Protein AF-A0A6A5A9D5-F1 (afdb_monomer)

Organism: Aphanomyces astaci (NCBI:txid112090)

Secondary structure (DSSP, 8-state):
-------PPP------TTSGGGG------TTHIIIIIS-GGGS---HHHHHHHHH--BTTB--HHHHHHHHHHHHHH-S-HHHHHHHHHHHHHHHHHHHHHHHHHHHTTT-S-HHHHHHHHHHHHHHHHH-HHHHHHHHSGGGTHHHHHHHHHHHHHHHH-

Mean predicted aligned error: 8.92 Å

pLDDT: mean 85.94, std 20.9, range [32.56, 98.62]

Sequence (161 aa):
MAAGRSRRHWLGSPCGTAVLWRLGIQYYSFDDGANFVENPMIQALTLPNIVAMATTVKINVYEPLSWLLKAFVHGLVGMQSKYVRMVSVLVHWTACGILGCATHRLLAPSFPDRASVAIAASLSAILFAIHPVHIEVLMWPSAQPYPLAMLFTSIMFLAHL

Solvent-accessible surface area (backbone atoms only — not comparable to full-atom values): 9354 Å² total; per-residue (Å²): 139,88,82,85,81,81,77,80,80,87,74,92,78,86,89,75,86,84,75,56,83,82,69,80,73,82,76,77,54,94,60,31,44,61,65,57,79,72,22,72,48,37,72,46,95,42,72,71,25,54,51,45,35,70,74,48,69,57,96,92,40,78,51,35,69,37,44,50,49,52,13,50,51,29,71,76,72,43,98,45,67,70,58,53,25,51,50,32,45,54,41,34,52,51,20,25,52,40,37,18,53,29,45,31,64,65,42,51,85,79,43,89,57,61,66,61,39,51,50,52,14,49,48,53,20,51,55,57,61,68,31,64,79,51,48,56,42,39,71,38,62,69,46,44,49,56,32,52,53,46,28,54,50,23,50,52,52,42,72,71,107

Structure (mmCIF, N/CA/C/O backbone):
data_AF-A0A6A5A9D5-F1
#
_entry.id   AF-A0A6A5A9D5-F1
#
loop_
_atom_site.group_PDB
_atom_site.id
_atom_site.type_symbol
_atom_site.label_atom_id
_atom_site.label_alt_id
_atom_site.label_comp_id
_atom_site.label_asym_id
_atom_site.label_entity_id
_atom_site.label_seq_id
_atom_site.pdbx_PDB_ins_code
_atom_site.Cartn_x
_atom_site.Cartn_y
_atom_site.Cartn_z
_atom_site.occupancy
_atom_site.B_iso_or_equiv
_atom_site.auth_seq_id
_atom_site.auth_comp_id
_atom_site.auth_asym_id
_atom_site.auth_atom_id
_atom_site.pdbx_PDB_model_num
ATOM 1 N N . MET A 1 1 ? -22.635 24.447 42.948 1.00 36.19 1 MET A N 1
ATOM 2 C CA . MET A 1 1 ? -21.178 24.192 42.942 1.00 36.19 1 MET A CA 1
ATOM 3 C C . MET A 1 1 ? -20.823 23.490 41.648 1.00 36.19 1 MET A C 1
ATOM 5 O O . MET A 1 1 ? -21.469 22.515 41.291 1.00 36.19 1 MET A O 1
ATOM 9 N N . ALA A 1 2 ? -19.910 24.097 40.899 1.00 36.91 2 ALA A N 1
ATOM 10 C CA . ALA A 1 2 ? -19.611 23.799 39.508 1.00 36.91 2 ALA A CA 1
ATOM 11 C C . ALA A 1 2 ? -18.573 22.677 39.353 1.00 36.91 2 ALA A C 1
ATOM 13 O O . ALA A 1 2 ? -17.638 22.597 40.142 1.00 36.91 2 ALA A O 1
ATOM 14 N N . ALA A 1 3 ? -18.677 21.907 38.271 1.00 36.44 3 ALA A N 1
ATOM 15 C CA . ALA A 1 3 ? -17.522 21.305 37.607 1.00 36.44 3 ALA A CA 1
ATOM 16 C C . ALA A 1 3 ? -17.847 21.175 36.112 1.00 36.44 3 ALA A C 1
ATOM 18 O O . ALA A 1 3 ? -18.594 20.298 35.680 1.00 36.44 3 ALA A O 1
ATOM 19 N N . GLY A 1 4 ? -17.349 22.139 35.336 1.00 33.28 4 GLY A N 1
ATOM 20 C CA . GLY A 1 4 ? -17.573 22.264 33.902 1.00 33.28 4 GLY A CA 1
ATOM 21 C C . GLY A 1 4 ? -16.927 21.128 33.113 1.00 33.28 4 GLY A C 1
ATOM 22 O O . GLY A 1 4 ? -15.712 20.941 33.136 1.00 33.28 4 GLY A O 1
ATOM 23 N N . ARG A 1 5 ? -17.746 20.402 32.350 1.00 41.69 5 ARG A N 1
ATOM 24 C CA . ARG A 1 5 ? -17.280 19.512 31.285 1.00 41.69 5 ARG A CA 1
ATOM 25 C C . ARG A 1 5 ? -16.912 20.385 30.088 1.00 41.69 5 ARG A C 1
ATOM 27 O O . ARG A 1 5 ? -17.784 20.876 29.376 1.00 41.69 5 ARG A O 1
ATOM 34 N N . SER A 1 6 ? -15.615 20.626 29.924 1.00 35.47 6 SER A N 1
ATOM 35 C CA . SER A 1 6 ? -15.033 21.347 28.791 1.00 35.47 6 SER A CA 1
ATOM 36 C C . SER A 1 6 ? -15.499 20.712 27.472 1.00 35.47 6 SER A C 1
ATOM 38 O O . SER A 1 6 ? -15.102 19.603 27.109 1.00 35.47 6 SER A O 1
ATOM 40 N N . ARG A 1 7 ? -16.403 21.412 26.775 1.00 41.94 7 ARG A N 1
ATOM 41 C CA . ARG A 1 7 ? -16.733 21.168 25.371 1.00 41.94 7 ARG A CA 1
ATOM 42 C C . ARG A 1 7 ? -15.554 21.694 24.561 1.00 41.94 7 ARG A C 1
ATOM 44 O O . ARG A 1 7 ? -15.427 22.901 24.374 1.00 41.94 7 ARG A O 1
ATOM 51 N N . ARG A 1 8 ? -14.654 20.809 24.129 1.00 40.12 8 ARG A N 1
ATOM 52 C CA . ARG A 1 8 ? -13.601 21.195 23.182 1.00 40.12 8 ARG A CA 1
ATOM 53 C C . ARG A 1 8 ? -14.274 21.522 21.853 1.00 40.12 8 ARG A C 1
ATOM 55 O O . ARG A 1 8 ? -14.982 20.693 21.289 1.00 40.12 8 ARG A O 1
ATOM 62 N N . HIS A 1 9 ? -14.121 22.774 21.449 1.00 32.56 9 HIS A N 1
ATOM 63 C CA . HIS A 1 9 ? -14.725 23.356 20.265 1.00 32.56 9 HIS A CA 1
ATOM 64 C C . HIS A 1 9 ? -14.255 22.655 18.988 1.00 32.56 9 HIS A C 1
ATOM 66 O O . HIS A 1 9 ? -13.066 22.420 18.785 1.00 32.56 9 HIS A O 1
ATOM 72 N N . TRP A 1 10 ? -15.235 22.361 18.140 1.00 39.50 10 TRP A N 1
ATOM 73 C CA . TRP A 1 10 ? -15.101 21.908 16.767 1.00 39.50 10 TRP A CA 1
ATOM 74 C C . TRP A 1 10 ? -14.713 23.080 15.872 1.00 39.50 10 TRP A C 1
ATOM 76 O O . TRP A 1 10 ? -15.497 24.016 15.739 1.00 39.50 10 TRP A O 1
ATOM 86 N N . LEU A 1 11 ? -13.552 23.008 15.230 1.00 33.19 11 LEU A N 1
ATOM 87 C CA . LEU A 1 11 ? -13.239 23.800 14.044 1.00 33.19 11 LEU A CA 1
ATOM 88 C C . LEU A 1 11 ? -12.481 22.892 13.077 1.00 33.19 11 LEU A C 1
ATOM 90 O O . LEU A 1 11 ? -11.307 22.587 13.277 1.00 33.19 11 LEU A O 1
ATOM 94 N N . GLY A 1 12 ? -13.194 22.413 12.058 1.00 44.25 12 GLY A N 1
ATOM 95 C CA . GLY A 1 12 ? -12.558 21.886 10.862 1.00 44.25 12 GLY A CA 1
ATOM 96 C C . GLY A 1 12 ? -11.908 23.045 10.115 1.00 44.25 12 GLY A C 1
ATOM 97 O O . GLY A 1 12 ? -12.571 24.044 9.846 1.00 44.25 12 GLY A O 1
ATOM 98 N N . SER A 1 13 ? -10.631 22.900 9.779 1.00 36.44 13 SER A N 1
ATOM 99 C CA . SER A 1 13 ? -9.958 23.771 8.818 1.00 36.44 13 SER A CA 1
ATOM 100 C C . SER A 1 13 ? -9.276 22.902 7.763 1.00 36.44 13 SER A C 1
ATOM 102 O O . SER A 1 13 ? -8.439 22.070 8.124 1.00 36.44 13 SER A O 1
ATOM 104 N N . PRO A 1 14 ? -9.623 23.064 6.475 1.00 55.31 14 PRO A N 1
ATOM 105 C CA . PRO A 1 14 ? -8.889 22.474 5.371 1.00 55.31 14 PRO A CA 1
ATOM 106 C C . PRO A 1 14 ? -7.659 23.341 5.052 1.00 55.31 14 PRO A C 1
ATOM 108 O O . PRO A 1 14 ? -7.661 24.544 5.304 1.00 55.31 14 PRO A O 1
ATOM 111 N N . CYS A 1 15 ? -6.646 22.724 4.441 1.00 49.25 15 CYS A N 1
ATOM 112 C CA . CYS A 1 15 ? -5.441 23.341 3.863 1.00 49.25 15 CYS A CA 1
ATOM 113 C C . CYS A 1 15 ? -4.266 23.593 4.831 1.00 49.25 15 CYS A C 1
ATOM 115 O O . CYS A 1 15 ? -4.238 24.560 5.585 1.00 49.25 15 CYS A O 1
ATOM 117 N N . GLY A 1 16 ? -3.230 2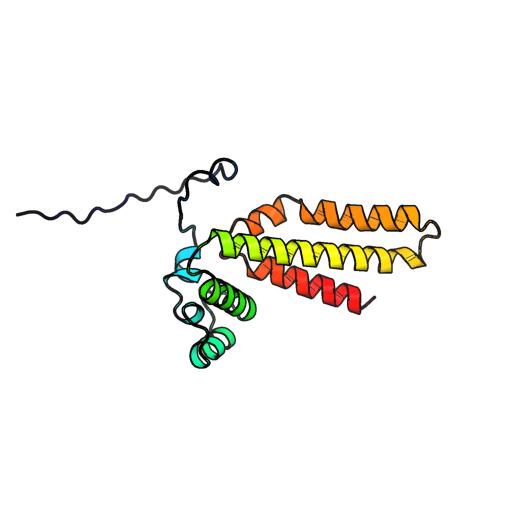2.745 4.722 1.00 39.47 16 GLY A N 1
ATOM 118 C CA . GLY A 1 16 ? -1.895 23.019 5.272 1.00 39.47 16 GLY A CA 1
ATOM 119 C C . GLY A 1 16 ? -1.138 21.802 5.816 1.00 39.47 16 GLY A C 1
ATOM 120 O O . GLY A 1 16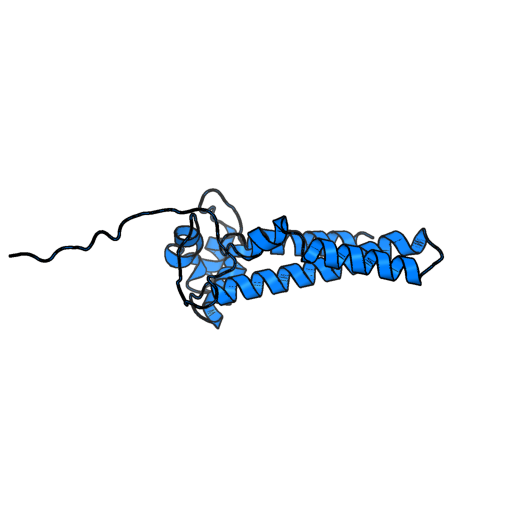 ? -0.607 21.859 6.920 1.00 39.47 16 GLY A O 1
ATOM 121 N N . THR A 1 17 ? -1.077 20.680 5.095 1.00 49.00 17 THR A N 1
ATOM 122 C CA . THR A 1 17 ? -0.537 19.407 5.621 1.00 49.00 17 THR A CA 1
ATOM 123 C C . THR A 1 17 ? 0.996 19.300 5.687 1.00 49.00 17 THR A C 1
ATOM 125 O O . THR A 1 17 ? 1.504 18.315 6.215 1.00 49.00 17 THR A O 1
ATOM 128 N N . ALA A 1 18 ? 1.768 20.300 5.245 1.00 40.22 18 ALA A N 1
ATOM 129 C CA . ALA A 1 18 ? 3.234 20.180 5.177 1.00 40.22 18 ALA A CA 1
ATOM 130 C C . ALA A 1 18 ? 4.002 20.586 6.460 1.00 40.22 18 ALA A C 1
ATOM 132 O O . ALA A 1 18 ? 5.134 20.151 6.654 1.00 40.22 18 ALA A O 1
ATOM 133 N N . VAL A 1 19 ? 3.421 21.381 7.369 1.00 39.91 19 VAL A N 1
ATOM 134 C CA . VAL A 1 19 ? 4.156 21.959 8.528 1.00 39.91 19 VAL A CA 1
ATOM 135 C C . VAL A 1 19 ? 4.018 21.123 9.819 1.00 39.91 19 VAL A C 1
ATOM 137 O O . VAL A 1 19 ? 4.715 21.343 10.809 1.00 39.91 19 VAL A O 1
ATOM 140 N N . LEU A 1 20 ? 3.151 20.109 9.832 1.00 43.38 20 LEU A N 1
ATOM 141 C CA . LEU A 1 20 ? 2.595 19.558 11.076 1.00 43.38 20 LEU A CA 1
ATOM 142 C C . LEU A 1 20 ? 3.301 18.315 11.648 1.00 43.38 20 LEU A C 1
ATOM 144 O O . LEU A 1 20 ? 2.963 17.887 12.752 1.00 43.38 20 LEU A O 1
ATOM 148 N N . TRP A 1 21 ? 4.323 17.763 10.982 1.00 40.62 21 TRP A N 1
ATOM 149 C CA . TRP A 1 21 ? 5.076 16.607 11.509 1.00 40.62 21 TRP A CA 1
ATOM 150 C C . TRP A 1 21 ? 5.772 16.902 12.854 1.00 40.62 21 TRP A C 1
ATOM 152 O O . TRP A 1 21 ? 5.992 16.000 13.661 1.00 40.62 21 TRP A O 1
ATOM 162 N N . ARG A 1 22 ? 6.084 18.174 13.136 1.00 36.44 22 ARG A N 1
ATOM 163 C CA . ARG A 1 22 ? 6.947 18.573 14.258 1.00 36.44 22 ARG A CA 1
ATOM 164 C C . ARG A 1 22 ? 6.249 18.682 15.622 1.00 36.44 22 ARG A C 1
ATOM 166 O O . ARG A 1 22 ? 6.942 18.894 16.610 1.00 36.44 22 ARG A O 1
ATOM 173 N N . LEU A 1 23 ? 4.918 18.552 15.703 1.00 42.06 23 LEU A N 1
ATOM 174 C CA . LEU A 1 23 ? 4.161 18.898 16.923 1.00 42.06 23 LEU A CA 1
ATOM 175 C C . LEU A 1 23 ? 3.471 17.729 17.643 1.00 42.06 23 LEU A C 1
ATOM 177 O O . LEU A 1 23 ? 2.822 17.957 18.659 1.00 42.06 23 LEU A O 1
ATOM 181 N N . GLY A 1 24 ? 3.589 16.485 17.167 1.00 41.22 24 GLY A N 1
ATOM 182 C CA . GLY A 1 24 ? 3.022 15.325 17.878 1.00 41.22 24 GLY A CA 1
ATOM 183 C C . GLY A 1 24 ? 1.496 15.367 18.065 1.00 41.22 24 GLY A C 1
ATOM 184 O O . GLY A 1 24 ? 0.963 14.644 18.905 1.00 41.22 24 GLY A O 1
ATOM 185 N N . ILE A 1 25 ? 0.784 16.201 17.300 1.00 45.09 25 ILE A N 1
ATOM 186 C CA . ILE A 1 25 ? -0.658 16.374 17.455 1.00 45.09 25 ILE A CA 1
ATOM 187 C C . ILE A 1 25 ? -1.377 15.243 16.717 1.00 45.09 25 ILE A C 1
ATOM 189 O O . ILE A 1 25 ? -1.355 15.172 15.488 1.00 45.09 25 ILE A O 1
ATOM 193 N N . GLN A 1 26 ? -2.009 14.341 17.469 1.00 47.28 26 GLN A N 1
ATOM 194 C CA . GLN A 1 26 ? -2.928 13.350 16.918 1.00 47.28 26 GLN A CA 1
ATOM 195 C C . GLN A 1 26 ? -4.304 13.994 16.714 1.00 47.28 26 GLN A C 1
ATOM 197 O O . GLN A 1 26 ? -5.143 13.976 17.612 1.00 47.28 26 GLN A O 1
ATOM 202 N N . TYR A 1 27 ? -4.536 14.587 15.544 1.00 47.09 27 TYR A N 1
ATOM 203 C CA . TYR A 1 27 ? -5.896 14.911 15.125 1.00 47.09 27 TYR A CA 1
ATOM 204 C C . TYR A 1 27 ? -6.542 13.656 14.541 1.00 47.09 27 TYR A C 1
ATOM 206 O O . TYR A 1 27 ? -6.043 13.090 13.572 1.00 47.09 27 TYR A O 1
ATOM 214 N N . TYR A 1 28 ? -7.645 13.232 15.154 1.00 54.88 28 TYR A N 1
ATOM 215 C CA . TYR A 1 28 ? -8.606 12.332 14.533 1.00 54.88 28 TYR A CA 1
ATOM 216 C C . TYR A 1 28 ? -9.311 13.110 13.418 1.00 54.88 28 TYR A C 1
ATOM 218 O O . TYR A 1 28 ? -10.017 14.075 13.712 1.00 54.88 28 TYR A O 1
ATOM 226 N N . SER A 1 29 ? -9.076 12.752 12.156 1.00 66.44 29 SER A N 1
ATOM 227 C CA . SER A 1 29 ? -9.773 13.359 11.019 1.00 66.44 29 SER A CA 1
ATOM 228 C C . SER A 1 29 ? -10.918 12.455 10.570 1.00 66.44 29 SER A C 1
ATOM 230 O O . SER A 1 29 ? -10.777 11.238 10.616 1.00 66.44 29 SER A O 1
ATOM 232 N N . PHE A 1 30 ? -12.050 13.043 10.170 1.00 75.69 30 PHE A N 1
ATOM 233 C CA . PHE A 1 30 ? -13.167 12.347 9.517 1.00 75.69 30 PHE A CA 1
ATOM 234 C C . PHE A 1 30 ? -13.522 10.975 10.124 1.00 75.69 30 PHE A C 1
ATOM 236 O O . PHE A 1 30 ? -14.148 10.900 11.179 1.00 75.69 30 PHE A O 1
ATOM 243 N N . ASP A 1 31 ? -13.137 9.900 9.444 1.00 86.69 31 ASP A N 1
ATOM 244 C CA . ASP A 1 31 ? -13.472 8.510 9.730 1.00 86.69 31 ASP A CA 1
ATOM 245 C C . ASP A 1 31 ? -12.410 7.781 10.567 1.00 86.69 31 ASP A C 1
ATOM 247 O O . ASP A 1 31 ? -12.621 6.625 10.942 1.00 86.69 31 ASP A O 1
ATOM 251 N N . ASP A 1 32 ? -11.299 8.438 10.915 1.00 89.56 32 ASP A N 1
ATOM 252 C CA . ASP A 1 32 ? -10.222 7.842 11.704 1.00 89.56 32 ASP A CA 1
ATOM 253 C C . ASP A 1 32 ? -10.763 7.304 13.037 1.00 89.56 32 ASP A C 1
ATOM 255 O O . ASP A 1 32 ? -10.402 6.199 13.443 1.00 89.56 32 ASP A O 1
ATOM 259 N N . GLY A 1 33 ? -11.671 8.036 13.699 1.00 90.06 33 GLY A N 1
ATOM 260 C CA . GLY A 1 33 ? -12.194 7.690 15.032 1.00 90.06 33 GLY A CA 1
ATOM 261 C C . GLY A 1 33 ? -12.879 6.338 15.012 1.00 90.06 33 GLY A C 1
ATOM 262 O O . GLY A 1 33 ? -12.514 5.419 15.752 1.00 90.06 33 GLY A O 1
ATOM 263 N N . ALA A 1 34 ? -13.794 6.215 14.057 1.00 91.50 34 ALA A N 1
ATOM 264 C CA . ALA A 1 34 ? -14.535 5.006 13.784 1.00 91.50 34 ALA A CA 1
ATOM 265 C C . ALA A 1 34 ? -13.634 3.873 13.266 1.00 91.50 34 ALA A C 1
ATOM 267 O O . ALA A 1 34 ? -13.891 2.719 13.595 1.00 91.50 34 ALA A O 1
ATOM 268 N N . ASN A 1 35 ? -12.573 4.160 12.504 1.00 92.44 35 ASN A N 1
ATOM 269 C CA . ASN A 1 35 ? -11.649 3.147 11.981 1.00 92.44 35 ASN A CA 1
ATOM 270 C C . ASN A 1 35 ? -10.682 2.586 13.028 1.00 92.44 35 ASN A C 1
ATOM 272 O O . ASN A 1 35 ? -10.354 1.397 12.959 1.00 92.44 35 ASN A O 1
ATOM 276 N N . PHE A 1 36 ? -10.232 3.417 13.974 1.00 92.25 36 PHE A N 1
ATOM 277 C CA . PHE A 1 36 ? -9.133 3.085 14.878 1.00 92.25 36 PHE A CA 1
ATOM 278 C C . PHE A 1 36 ? -9.531 2.989 16.351 1.00 92.25 36 PHE A C 1
ATOM 280 O O . PHE A 1 36 ? -9.374 1.926 16.945 1.00 92.25 36 PHE A O 1
ATOM 287 N N . VAL A 1 37 ? -10.041 4.061 16.965 1.00 91.25 37 VAL A N 1
ATOM 288 C CA . VAL A 1 37 ? -10.326 4.082 18.417 1.00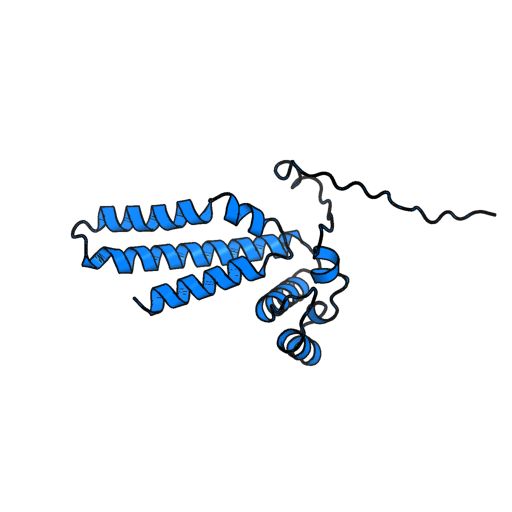 91.25 37 VAL A CA 1
ATOM 289 C C . VAL A 1 37 ? -11.627 3.371 18.766 1.00 91.25 37 VAL A C 1
ATOM 291 O O . VAL A 1 37 ? -11.664 2.579 19.701 1.00 91.25 37 VAL A O 1
ATOM 294 N N . GLU A 1 38 ? -12.687 3.597 17.999 1.00 92.44 38 GLU A N 1
ATOM 295 C CA . GLU A 1 38 ? -14.015 3.019 18.251 1.00 92.44 38 GLU A CA 1
ATOM 296 C C . GLU A 1 38 ? -14.170 1.632 17.614 1.00 92.44 38 GLU A C 1
ATOM 298 O O . GLU A 1 38 ? -15.265 1.065 17.541 1.00 92.44 38 GLU A O 1
ATOM 303 N N . ASN A 1 39 ? -13.081 1.090 17.073 1.00 94.69 39 ASN A N 1
ATOM 304 C CA . ASN A 1 39 ? -13.099 -0.152 16.336 1.00 94.69 39 ASN A CA 1
ATOM 305 C C . ASN A 1 39 ? -12.592 -1.314 17.197 1.00 94.69 39 ASN A C 1
ATOM 307 O O . ASN A 1 39 ? -11.377 -1.505 17.288 1.00 94.69 39 ASN A O 1
ATOM 311 N N . PRO A 1 40 ? -13.484 -2.112 17.817 1.00 95.75 40 PRO A N 1
ATOM 312 C CA . PRO A 1 40 ? -13.067 -3.171 18.731 1.00 95.75 40 PRO A CA 1
ATOM 313 C C . PRO A 1 40 ? -12.279 -4.277 18.021 1.00 95.75 40 PRO A C 1
ATOM 315 O O . PRO A 1 40 ? -11.388 -4.869 18.627 1.00 95.75 40 PRO A O 1
ATOM 318 N N . MET A 1 41 ? -12.546 -4.526 16.731 1.00 96.25 41 MET A N 1
ATOM 319 C CA . MET A 1 41 ? -11.912 -5.638 16.021 1.00 96.25 41 MET A CA 1
ATOM 320 C C . MET A 1 41 ? -10.409 -5.432 15.830 1.00 96.25 41 MET A C 1
ATOM 322 O O . MET A 1 41 ? -9.669 -6.404 15.836 1.00 96.25 41 MET A O 1
ATOM 326 N N . ILE A 1 42 ? -9.919 -4.192 15.743 1.00 96.06 42 ILE A N 1
ATOM 327 C CA . ILE A 1 42 ? -8.480 -3.949 15.561 1.00 96.06 42 ILE A CA 1
ATOM 328 C C . ILE A 1 42 ? -7.701 -3.833 16.880 1.00 96.06 42 ILE A C 1
ATOM 330 O O . ILE A 1 42 ? -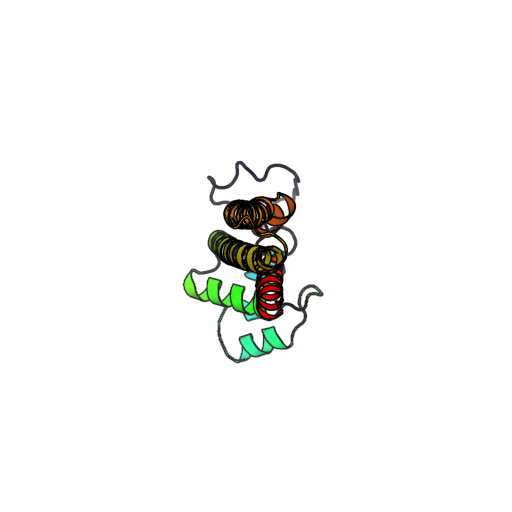6.481 -3.670 16.862 1.00 96.06 42 ILE A O 1
ATOM 334 N N . GLN A 1 43 ? -8.379 -3.893 18.033 1.00 95.44 43 GLN A N 1
ATOM 335 C CA . GLN A 1 43 ? -7.723 -3.683 19.329 1.00 95.44 43 GLN A CA 1
ATOM 336 C C . GLN A 1 43 ? -6.832 -4.860 19.744 1.00 95.44 43 GLN A C 1
ATOM 338 O O . GLN A 1 43 ? -5.913 -4.673 20.534 1.00 95.44 43 GLN A O 1
ATOM 343 N N . ALA A 1 44 ? -7.081 -6.059 19.211 1.00 95.44 44 ALA A N 1
ATOM 344 C CA . ALA A 1 44 ? -6.283 -7.249 19.486 1.00 95.44 44 ALA A CA 1
ATOM 345 C C . ALA A 1 44 ? -6.354 -8.255 18.328 1.00 95.44 44 ALA A C 1
ATOM 347 O O . ALA A 1 44 ? -7.392 -8.391 17.681 1.00 95.44 44 ALA A O 1
ATOM 348 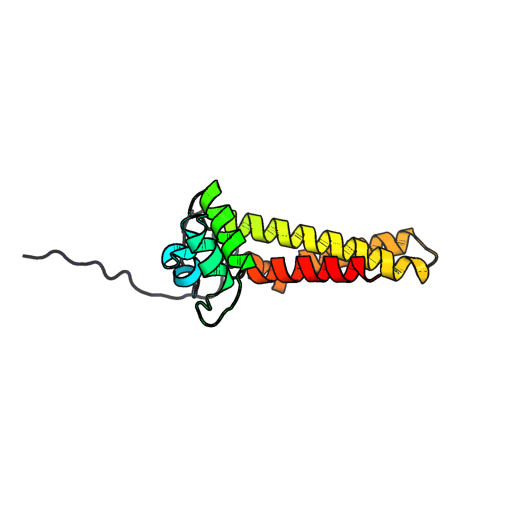N N . LEU A 1 45 ? -5.281 -9.018 18.116 1.00 96.06 45 LEU A N 1
ATOM 349 C CA . LEU A 1 45 ? -5.239 -10.123 17.152 1.00 96.06 45 LEU A CA 1
ATOM 350 C C . LEU A 1 45 ? -5.736 -11.428 17.792 1.00 96.06 45 LEU A C 1
ATOM 352 O O . LEU A 1 45 ? -4.968 -12.350 18.052 1.00 96.06 45 LEU A O 1
ATOM 356 N N . THR A 1 46 ? -7.035 -11.494 18.078 1.00 97.38 46 THR A N 1
ATOM 357 C CA . THR A 1 46 ? -7.705 -12.717 18.544 1.00 97.38 46 THR A CA 1
ATOM 358 C C . THR A 1 46 ? -8.503 -13.349 17.404 1.00 97.38 46 THR A C 1
ATOM 360 O O . THR A 1 46 ? -8.930 -12.653 16.482 1.00 97.38 46 THR A O 1
ATOM 363 N N . LEU A 1 47 ? -8.751 -14.661 17.460 1.00 97.75 47 LEU A N 1
ATOM 364 C CA . LEU A 1 47 ? -9.568 -15.340 16.447 1.00 97.75 47 LEU A CA 1
ATOM 365 C C . LEU A 1 47 ? -10.965 -14.698 16.272 1.00 97.75 47 LEU A C 1
ATOM 367 O O . LEU A 1 47 ? -11.334 -14.446 15.125 1.00 97.75 47 LEU A O 1
ATOM 371 N N . PRO A 1 48 ? -11.718 -14.347 17.341 1.00 98.06 48 PRO A N 1
ATOM 372 C CA . PRO A 1 48 ? -12.992 -13.637 17.195 1.00 98.06 48 PRO A CA 1
ATOM 373 C C . PRO A 1 48 ? -12.865 -12.304 16.450 1.00 98.06 48 PRO A C 1
ATOM 375 O O . PRO A 1 48 ? -13.707 -11.987 15.614 1.00 98.06 48 PRO A O 1
ATOM 378 N N . ASN A 1 49 ? -11.796 -11.547 16.706 1.00 97.75 49 ASN A N 1
ATOM 379 C CA . ASN A 1 49 ? -11.549 -10.279 16.026 1.00 97.75 49 ASN A CA 1
ATOM 380 C C . ASN A 1 49 ? -11.213 -10.479 14.545 1.00 97.75 49 ASN A C 1
ATOM 382 O O . ASN A 1 49 ? -11.718 -9.737 13.709 1.00 97.75 49 ASN A O 1
ATOM 386 N N . ILE A 1 50 ? -10.415 -11.493 14.204 1.00 97.94 50 ILE A N 1
ATOM 387 C CA . ILE A 1 50 ? -10.085 -11.823 12.809 1.00 97.94 50 ILE A CA 1
ATOM 388 C C . ILE A 1 50 ? -11.342 -12.249 12.043 1.00 97.94 50 ILE A C 1
ATOM 390 O O . ILE A 1 50 ? -11.565 -11.787 10.925 1.00 97.94 50 ILE A O 1
ATOM 394 N N . VAL A 1 51 ? -12.196 -13.079 12.651 1.00 98.00 51 VAL A N 1
ATOM 395 C CA . VAL A 1 51 ? -13.496 -13.441 12.064 1.00 98.00 51 VAL A CA 1
ATOM 396 C C . VAL A 1 51 ? -14.352 -12.190 11.871 1.00 98.00 51 VAL A C 1
ATOM 398 O O . VAL A 1 51 ? -14.875 -11.986 10.781 1.00 98.00 51 VAL A O 1
ATOM 401 N N . ALA A 1 52 ? -14.422 -11.306 12.872 1.00 97.69 52 ALA A N 1
ATOM 402 C CA . ALA A 1 52 ? -15.164 -10.054 12.759 1.00 97.69 52 ALA A CA 1
ATOM 403 C C . ALA A 1 52 ? -14.650 -9.174 11.609 1.00 97.69 52 ALA A C 1
ATOM 405 O O . ALA A 1 52 ? -15.466 -8.635 10.863 1.00 97.69 52 ALA A O 1
ATOM 406 N N . MET A 1 53 ? -13.330 -9.072 11.406 1.00 97.69 53 MET A N 1
ATOM 407 C CA . MET A 1 53 ? -12.761 -8.356 10.258 1.00 97.69 53 MET A CA 1
ATOM 408 C C . MET A 1 53 ? -13.207 -8.970 8.927 1.00 97.69 53 MET A C 1
ATOM 410 O O . MET A 1 53 ? -13.495 -8.234 7.992 1.00 97.69 53 MET A O 1
ATOM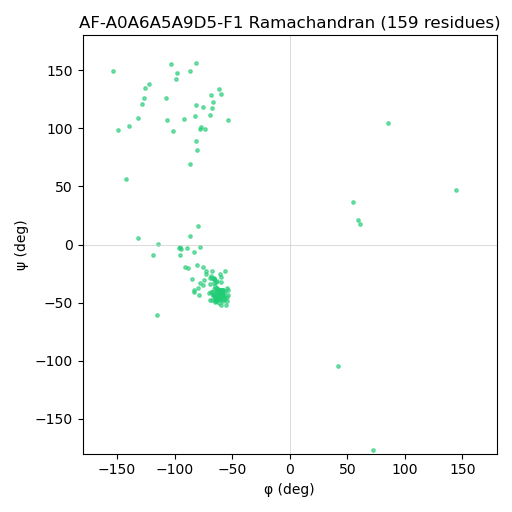 414 N N . ALA A 1 54 ? -13.279 -10.300 8.834 1.00 97.56 54 ALA A N 1
ATOM 415 C CA . ALA A 1 54 ? -13.647 -11.011 7.610 1.00 97.56 54 ALA A CA 1
ATOM 416 C C . ALA A 1 54 ? -15.150 -10.971 7.285 1.00 97.56 54 ALA A C 1
ATOM 418 O O . ALA A 1 54 ? -15.527 -11.225 6.145 1.00 97.56 54 ALA A O 1
ATOM 419 N N . THR A 1 55 ? -16.018 -10.677 8.257 1.00 97.38 55 THR A N 1
ATOM 420 C CA . THR A 1 55 ? -17.480 -10.767 8.072 1.00 97.38 55 THR A CA 1
ATOM 421 C C . THR A 1 55 ? -18.226 -9.450 8.257 1.00 97.38 55 THR A C 1
ATOM 423 O O . THR A 1 55 ? -19.425 -9.394 7.993 1.00 97.38 55 THR A O 1
ATOM 426 N N . THR A 1 56 ? -17.568 -8.398 8.743 1.00 95.69 56 THR A N 1
ATOM 427 C CA . THR A 1 56 ? -18.231 -7.130 9.082 1.00 95.69 56 THR A CA 1
ATOM 428 C C . THR A 1 56 ? -18.080 -6.107 7.964 1.00 95.69 56 THR A C 1
ATOM 430 O O . THR A 1 56 ? -17.057 -6.044 7.297 1.00 95.69 56 THR A O 1
ATOM 433 N N . VAL A 1 57 ? -19.083 -5.248 7.804 1.00 95.44 57 VAL A N 1
ATOM 434 C CA . VAL A 1 57 ? -18.970 -3.984 7.068 1.00 95.44 57 VAL A CA 1
ATOM 435 C C . VAL A 1 57 ? -18.982 -2.862 8.098 1.00 95.44 57 VAL A C 1
ATOM 437 O O . VAL A 1 57 ? -19.889 -2.801 8.930 1.00 95.44 57 VAL A O 1
ATOM 440 N N . LYS A 1 58 ? -17.983 -1.976 8.074 1.00 92.06 58 LYS A N 1
ATOM 441 C CA . LYS A 1 58 ? -17.877 -0.856 9.021 1.00 92.06 58 LYS A CA 1
ATOM 442 C C . LYS A 1 58 ? -17.742 0.447 8.244 1.00 92.06 58 LYS A C 1
ATOM 444 O O . LYS A 1 58 ? -16.998 0.511 7.277 1.00 92.06 58 LYS A O 1
ATOM 449 N N . ILE A 1 59 ? -18.492 1.476 8.648 1.00 91.31 59 ILE A N 1
ATOM 450 C CA . ILE A 1 59 ? -18.556 2.775 7.944 1.00 91.31 59 ILE A CA 1
ATOM 451 C C . ILE A 1 59 ? -18.933 2.603 6.456 1.00 91.31 59 ILE A C 1
ATOM 453 O O . ILE A 1 59 ? -18.428 3.298 5.587 1.00 91.31 59 ILE A O 1
ATOM 457 N N . ASN A 1 60 ? -19.818 1.649 6.142 1.00 92.69 60 ASN A N 1
ATOM 458 C CA . ASN A 1 60 ? -20.194 1.293 4.765 1.00 92.69 60 ASN A CA 1
ATOM 459 C C . ASN A 1 60 ? -19.020 0.827 3.876 1.00 92.69 60 ASN A C 1
ATOM 461 O O . ASN A 1 60 ? -19.135 0.851 2.652 1.00 92.69 60 ASN A O 1
ATOM 465 N N . VAL A 1 61 ? -17.915 0.370 4.475 1.00 92.88 61 VAL A N 1
ATOM 466 C CA . VAL A 1 61 ? -16.751 -0.175 3.767 1.00 92.88 61 VAL A CA 1
ATOM 467 C C . VAL A 1 61 ? -16.476 -1.605 4.235 1.00 92.88 61 VAL A C 1
ATOM 469 O O . VAL A 1 61 ? -16.557 -1.924 5.425 1.00 92.88 61 VAL A O 1
ATOM 472 N N . TYR A 1 62 ? -16.163 -2.477 3.277 1.00 95.44 62 TYR A N 1
ATOM 473 C CA . TYR A 1 62 ? -15.655 -3.825 3.518 1.00 95.44 62 TYR A CA 1
ATOM 474 C C . TYR A 1 62 ? -14.163 -3.866 3.175 1.00 95.44 62 TYR A C 1
ATOM 476 O O . TYR A 1 62 ? -13.790 -3.814 2.005 1.00 95.44 62 TYR A O 1
ATOM 484 N N . GLU A 1 63 ? -13.303 -3.928 4.192 1.00 95.94 63 GLU A N 1
ATOM 485 C CA . GLU A 1 63 ? -11.845 -3.852 4.021 1.00 95.94 63 GLU A CA 1
ATOM 486 C C . GLU A 1 63 ? -11.086 -4.801 4.982 1.00 95.94 63 GLU A C 1
ATOM 488 O O . GLU A 1 63 ? -10.195 -4.373 5.723 1.00 95.94 63 GLU A O 1
ATOM 493 N N . PRO A 1 64 ? -11.387 -6.115 4.963 1.00 96.81 64 PRO A N 1
ATOM 494 C CA . PRO A 1 64 ? -10.875 -7.092 5.933 1.00 96.81 64 PRO A CA 1
ATOM 495 C C . PRO A 1 64 ? -9.347 -7.096 6.051 1.00 96.81 64 PRO A C 1
ATOM 497 O O . PRO A 1 64 ? -8.799 -7.112 7.153 1.00 96.81 64 PRO A O 1
ATOM 500 N N . LEU A 1 65 ? -8.643 -7.030 4.915 1.00 97.06 65 LEU A N 1
ATOM 501 C CA . LEU A 1 65 ? -7.179 -7.012 4.886 1.00 97.06 65 LEU A CA 1
ATOM 502 C C . LEU A 1 65 ? -6.602 -5.711 5.442 1.00 97.06 65 LEU A C 1
ATOM 504 O O . LEU A 1 65 ? -5.553 -5.738 6.085 1.00 97.06 65 LEU A O 1
ATOM 508 N N . SER A 1 66 ? -7.286 -4.579 5.241 1.00 96.31 66 SER A N 1
ATOM 509 C CA . SER A 1 66 ? -6.844 -3.332 5.854 1.00 96.31 66 SER A CA 1
ATOM 510 C C . SER A 1 66 ? -7.052 -3.371 7.360 1.00 96.31 66 SER A C 1
ATOM 512 O O . S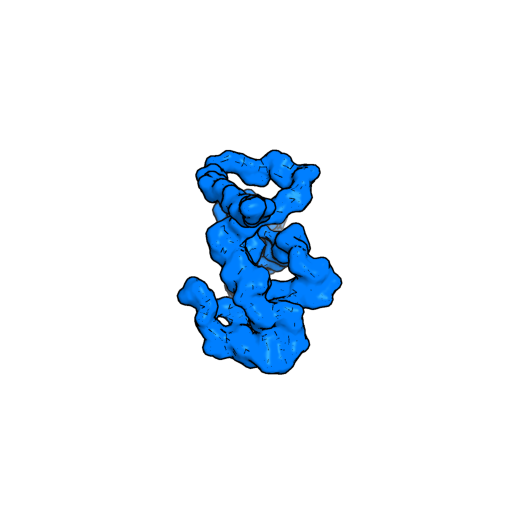ER A 1 66 ? -6.145 -2.966 8.076 1.00 96.31 66 SER A O 1
ATOM 514 N N . TRP A 1 67 ? -8.176 -3.884 7.867 1.00 97.44 67 TRP A N 1
ATOM 515 C CA . TRP A 1 67 ? -8.370 -4.022 9.314 1.00 97.44 67 TRP A CA 1
ATOM 516 C C . TRP A 1 67 ? -7.360 -4.970 9.950 1.00 97.44 67 TRP A C 1
ATOM 518 O O . TRP A 1 67 ? -6.841 -4.660 11.021 1.00 97.44 67 TRP A O 1
ATOM 528 N N . LEU A 1 68 ? -7.019 -6.065 9.269 1.00 97.75 68 LEU A N 1
ATOM 529 C CA . LEU A 1 68 ? -5.975 -6.977 9.723 1.00 97.75 68 LEU A CA 1
ATOM 530 C C . LEU A 1 68 ? -4.613 -6.276 9.796 1.00 97.75 68 LEU A C 1
ATOM 532 O O . LEU A 1 68 ? -3.915 -6.399 10.803 1.00 97.75 68 LEU A O 1
ATOM 536 N N . LEU A 1 69 ? -4.255 -5.491 8.775 1.00 97.38 69 LEU A N 1
ATOM 537 C CA . LEU A 1 69 ? -3.021 -4.704 8.773 1.00 97.38 69 LEU A CA 1
ATOM 538 C C . LEU A 1 69 ? -3.021 -3.642 9.885 1.00 97.38 69 LEU A C 1
ATOM 540 O O . LEU A 1 69 ? -2.045 -3.541 10.627 1.00 97.38 69 LEU A O 1
ATOM 544 N N . LYS A 1 70 ? -4.128 -2.907 10.059 1.00 96.25 70 LYS A N 1
ATOM 545 C CA . LYS A 1 70 ? -4.323 -1.928 11.144 1.00 96.25 70 LYS A CA 1
ATOM 546 C C . LYS A 1 70 ? -4.124 -2.598 12.514 1.00 96.25 70 LYS A C 1
ATOM 548 O O . LYS A 1 70 ? -3.377 -2.078 13.339 1.00 96.25 70 LYS A O 1
ATOM 553 N N . ALA A 1 71 ? -4.726 -3.770 12.733 1.00 97.19 71 ALA A N 1
ATOM 554 C CA . ALA A 1 71 ? -4.616 -4.542 13.973 1.00 97.19 71 ALA A CA 1
ATOM 555 C C . ALA A 1 71 ? -3.198 -5.075 14.225 1.00 97.19 71 ALA A C 1
ATOM 557 O O . ALA A 1 71 ? -2.723 -5.058 15.359 1.00 97.19 71 ALA A O 1
ATOM 558 N N . PHE A 1 72 ? -2.503 -5.510 13.172 1.00 97.56 72 PHE A N 1
ATOM 559 C CA . PHE A 1 72 ? -1.112 -5.948 13.258 1.00 97.56 72 PHE A CA 1
ATOM 560 C C . PHE A 1 72 ? -0.181 -4.809 13.672 1.00 97.56 72 PHE A C 1
ATOM 562 O O . PHE A 1 72 ? 0.584 -4.949 14.624 1.00 97.56 72 PHE A O 1
ATOM 569 N N . VAL A 1 73 ? -0.292 -3.650 13.017 1.00 96.50 73 VAL A N 1
ATOM 570 C CA . VAL A 1 73 ? 0.475 -2.455 13.395 1.00 96.50 73 VAL A CA 1
ATOM 571 C C . VAL A 1 73 ? 0.139 -2.046 14.827 1.00 96.50 73 VAL A C 1
ATOM 573 O O . VAL A 1 73 ? 1.042 -1.825 15.631 1.00 96.50 73 VAL A O 1
ATOM 576 N N . HIS A 1 74 ? -1.146 -2.017 15.174 1.00 95.12 74 HIS A N 1
ATOM 577 C CA . HIS A 1 74 ? -1.592 -1.694 16.523 1.00 95.12 74 HIS A CA 1
ATOM 578 C C . HIS A 1 74 ? -0.994 -2.638 17.581 1.00 95.12 74 HIS A C 1
ATOM 580 O O . HIS A 1 74 ? -0.488 -2.166 18.597 1.00 95.12 74 HIS A O 1
ATOM 586 N N . GLY A 1 75 ? -0.975 -3.948 17.328 1.00 95.62 75 GLY A N 1
ATOM 587 C CA . GLY A 1 75 ? -0.407 -4.937 18.245 1.00 95.62 75 GLY A CA 1
ATOM 588 C C . GLY A 1 75 ? 1.107 -4.812 18.445 1.00 95.62 75 GLY A C 1
ATOM 589 O O . GLY A 1 75 ? 1.599 -5.125 19.525 1.00 95.62 75 GLY A O 1
ATOM 590 N N . LEU A 1 76 ? 1.849 -4.333 17.439 1.00 96.06 76 LEU A N 1
ATOM 591 C CA . LEU A 1 76 ? 3.307 -4.182 17.524 1.00 96.06 76 LEU A CA 1
ATOM 592 C C . LEU A 1 76 ? 3.757 -2.889 18.210 1.00 96.06 76 LEU A C 1
ATOM 594 O O . LEU A 1 76 ? 4.760 -2.890 18.922 1.00 96.06 76 LEU A O 1
ATOM 598 N N . VAL A 1 77 ? 3.071 -1.773 17.955 1.00 94.50 77 VAL A N 1
ATOM 599 C CA . VAL A 1 77 ? 3.556 -0.432 18.342 1.00 94.50 77 VAL A CA 1
ATOM 600 C C . VAL A 1 77 ? 2.513 0.431 19.058 1.00 94.50 77 VAL A C 1
ATOM 602 O O . VAL A 1 77 ? 2.771 1.603 19.351 1.00 94.50 77 VAL A O 1
ATOM 605 N N . GLY A 1 78 ? 1.342 -0.128 19.363 1.00 91.50 78 GLY A N 1
ATOM 606 C CA . GLY A 1 78 ? 0.227 0.587 19.977 1.00 91.50 78 GLY A CA 1
ATOM 607 C C . GLY A 1 78 ? -0.477 1.555 19.021 1.00 91.50 78 GLY A C 1
ATOM 608 O O . GLY A 1 78 ? -0.182 1.629 17.824 1.00 91.50 78 GLY A O 1
ATOM 609 N N . MET A 1 79 ? -1.471 2.289 19.539 1.00 89.69 79 MET A N 1
ATOM 610 C CA . MET A 1 79 ? -2.367 3.115 18.716 1.00 89.69 79 MET A CA 1
ATOM 611 C C . MET A 1 79 ? -1.715 4.453 18.354 1.00 89.69 79 MET A C 1
ATOM 613 O O . MET A 1 79 ? -1.912 5.482 18.999 1.00 89.69 79 MET A O 1
ATOM 617 N N . GLN A 1 80 ? -0.863 4.419 17.333 1.00 89.81 80 GLN A N 1
ATOM 618 C CA . GLN A 1 80 ? -0.015 5.538 16.936 1.00 89.81 80 GLN A CA 1
ATOM 619 C C . GLN A 1 80 ? -0.105 5.765 15.423 1.00 89.81 80 GLN A C 1
ATOM 621 O O . GLN A 1 80 ? 0.458 5.010 14.626 1.00 89.81 80 GLN A O 1
ATOM 626 N N . SER A 1 81 ? -0.758 6.860 15.016 1.00 89.12 81 SER A N 1
ATOM 627 C CA . SER A 1 81 ? -1.044 7.150 13.598 1.00 89.12 81 SER A CA 1
ATOM 628 C C . SER A 1 81 ? 0.210 7.256 12.721 1.00 89.12 81 SER A C 1
ATOM 630 O O . SER A 1 81 ? 0.167 6.945 11.532 1.00 89.12 81 SER A O 1
ATOM 632 N N . LYS A 1 82 ? 1.352 7.645 13.306 1.00 91.69 82 LYS A N 1
ATOM 633 C CA . LYS A 1 82 ? 2.639 7.727 12.601 1.00 91.69 82 LYS A CA 1
ATOM 634 C C . LYS A 1 82 ? 3.060 6.383 11.997 1.00 91.69 82 LYS A C 1
ATOM 636 O O . LYS A 1 82 ? 3.503 6.357 10.855 1.00 91.69 82 LYS A O 1
ATOM 641 N N . TYR A 1 83 ? 2.885 5.280 12.726 1.00 94.38 83 TYR A N 1
ATOM 642 C CA . TYR A 1 83 ? 3.327 3.965 12.263 1.00 94.38 83 TYR A CA 1
ATOM 643 C C . TYR A 1 83 ? 2.365 3.374 11.237 1.00 94.38 83 TYR A C 1
ATOM 645 O O . TYR A 1 83 ? 2.814 2.741 10.288 1.00 94.38 83 TYR A O 1
ATOM 653 N N . VAL A 1 84 ? 1.066 3.661 11.363 1.00 93.75 84 VAL A N 1
ATOM 654 C CA . VAL A 1 84 ? 0.074 3.313 10.336 1.00 93.75 84 VAL A CA 1
ATOM 655 C C . VAL A 1 84 ? 0.452 3.956 8.999 1.00 93.75 84 VAL A C 1
ATOM 657 O O . VAL A 1 84 ? 0.555 3.253 7.996 1.00 93.75 84 VAL A O 1
ATOM 660 N N . ARG A 1 85 ? 0.763 5.262 8.990 1.00 93.75 85 ARG A N 1
ATOM 661 C CA . ARG A 1 85 ? 1.222 5.962 7.776 1.00 93.75 85 ARG A CA 1
ATOM 662 C C . ARG A 1 85 ? 2.538 5.406 7.239 1.00 93.75 85 ARG A C 1
ATOM 664 O O . ARG A 1 85 ? 2.649 5.188 6.039 1.00 93.75 85 ARG A O 1
ATOM 671 N N . MET A 1 86 ? 3.521 5.143 8.105 1.00 95.94 86 MET A N 1
ATOM 672 C CA . MET A 1 86 ? 4.796 4.545 7.681 1.00 95.94 86 MET A CA 1
ATOM 673 C C . MET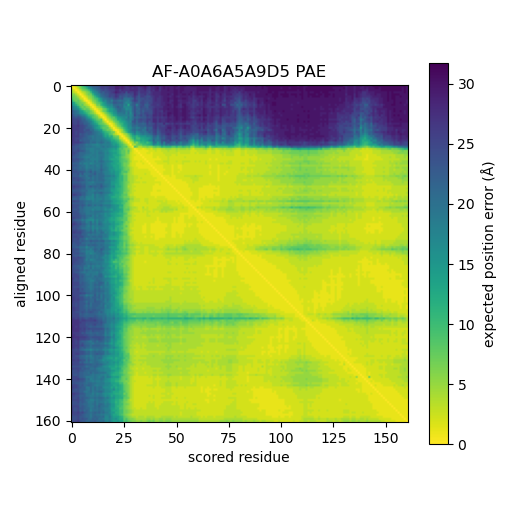 A 1 86 ? 4.583 3.205 6.974 1.00 95.94 86 MET A C 1
ATOM 675 O O . MET A 1 86 ? 5.168 2.969 5.923 1.00 95.94 86 MET A O 1
ATOM 679 N N . VAL A 1 87 ? 3.714 2.351 7.513 1.00 96.94 87 VAL A N 1
ATOM 680 C CA . VAL A 1 87 ? 3.382 1.058 6.904 1.00 96.94 87 VAL A CA 1
ATOM 681 C C . VAL A 1 87 ? 2.665 1.251 5.569 1.00 96.94 87 VAL A C 1
ATOM 683 O O . VAL A 1 87 ? 3.043 0.608 4.595 1.00 96.94 87 VAL A O 1
ATOM 686 N N . SER A 1 88 ? 1.711 2.182 5.474 1.00 96.19 88 SER A N 1
ATOM 687 C CA . SER A 1 88 ? 1.062 2.527 4.199 1.00 96.19 88 SER A CA 1
ATOM 688 C C . SER A 1 88 ? 2.072 2.986 3.140 1.00 96.19 88 SER A C 1
ATOM 690 O O . SER A 1 88 ? 1.994 2.551 1.992 1.00 96.19 88 SER A O 1
ATOM 692 N N . VAL A 1 89 ? 3.058 3.807 3.523 1.00 97.12 89 VAL A N 1
ATOM 693 C CA . VAL A 1 89 ? 4.150 4.240 2.636 1.00 97.12 89 VAL A CA 1
ATOM 694 C C . VAL A 1 89 ? 4.995 3.048 2.185 1.00 97.12 89 VAL A C 1
ATOM 696 O O . VAL A 1 89 ? 5.257 2.918 0.994 1.00 97.12 89 VAL A O 1
ATOM 699 N N . LEU A 1 90 ? 5.385 2.148 3.092 1.00 97.69 90 LEU A N 1
ATOM 700 C CA . LEU A 1 90 ? 6.168 0.958 2.735 1.00 97.69 90 LEU A CA 1
ATOM 701 C C . LEU A 1 90 ? 5.421 0.053 1.745 1.00 97.69 90 LEU A C 1
ATOM 703 O O . LEU A 1 90 ? 6.005 -0.400 0.757 1.00 97.69 90 LEU A O 1
ATOM 707 N N . VAL A 1 91 ? 4.125 -0.175 1.975 1.00 98.19 91 VAL A N 1
ATOM 708 C CA . VAL A 1 91 ? 3.267 -0.956 1.070 1.00 98.19 91 VAL A CA 1
ATOM 709 C C . VAL A 1 91 ? 3.184 -0.287 -0.306 1.00 98.19 91 VAL A C 1
ATOM 711 O O . VAL A 1 91 ? 3.390 -0.955 -1.317 1.00 98.19 91 VAL A O 1
ATOM 714 N N . HIS A 1 92 ? 2.968 1.032 -0.358 1.00 97.94 92 HIS A N 1
ATOM 715 C CA . HIS A 1 92 ? 2.915 1.804 -1.608 1.00 97.94 92 HIS A CA 1
ATOM 716 C C . HIS A 1 92 ? 4.220 1.752 -2.400 1.00 97.94 92 HIS A C 1
ATOM 718 O O . HIS A 1 92 ? 4.215 1.488 -3.600 1.00 97.94 92 HIS A O 1
ATOM 724 N N . TRP A 1 93 ? 5.358 1.953 -1.738 1.00 97.56 93 TRP A N 1
ATOM 725 C CA . TRP A 1 93 ? 6.666 1.895 -2.392 1.00 97.56 93 TRP A CA 1
ATOM 726 C C . TRP A 1 93 ? 6.968 0.497 -2.931 1.00 97.56 93 TRP A C 1
ATOM 728 O O . TRP A 1 93 ? 7.486 0.363 -4.039 1.00 97.56 93 TRP A O 1
ATOM 738 N N . THR A 1 94 ? 6.569 -0.544 -2.196 1.00 98.44 94 THR A N 1
ATOM 739 C CA . THR A 1 94 ? 6.654 -1.931 -2.674 1.00 98.44 94 THR A CA 1
ATOM 740 C C . THR A 1 94 ? 5.792 -2.125 -3.925 1.00 98.44 94 THR A C 1
ATOM 742 O O . THR A 1 94 ? 6.270 -2.656 -4.927 1.00 98.44 94 THR A O 1
ATOM 745 N N . ALA A 1 95 ? 4.552 -1.628 -3.913 1.00 98.25 95 ALA A N 1
ATOM 746 C CA . ALA A 1 95 ? 3.653 -1.681 -5.064 1.00 98.25 95 ALA A CA 1
ATOM 747 C C . ALA A 1 95 ? 4.219 -0.948 -6.295 1.00 98.25 95 ALA A C 1
ATOM 749 O O . ALA A 1 95 ? 4.091 -1.449 -7.414 1.00 98.25 95 ALA A O 1
ATOM 750 N N . CYS A 1 96 ? 4.875 0.201 -6.096 1.00 98.19 96 CYS A N 1
ATOM 751 C CA . CYS A 1 96 ? 5.537 0.968 -7.157 1.00 98.19 96 CYS A CA 1
ATOM 752 C C . CYS A 1 96 ? 6.748 0.227 -7.738 1.00 98.19 96 CYS A C 1
ATOM 754 O O . CYS A 1 96 ? 6.930 0.211 -8.953 1.00 98.19 96 CYS A O 1
ATOM 756 N N . GLY A 1 97 ? 7.562 -0.421 -6.898 1.00 98.25 97 GLY A N 1
ATOM 757 C CA . GLY A 1 97 ? 8.687 -1.238 -7.362 1.00 98.25 97 GLY A CA 1
ATOM 758 C C . GLY A 1 97 ? 8.226 -2.405 -8.238 1.00 98.25 97 GLY A C 1
ATOM 759 O O . GLY A 1 97 ? 8.761 -2.620 -9.324 1.00 98.25 97 GLY A O 1
ATOM 760 N N . ILE A 1 98 ? 7.170 -3.105 -7.812 1.00 98.62 98 ILE A N 1
ATOM 761 C CA . ILE A 1 98 ? 6.557 -4.195 -8.587 1.00 98.62 98 ILE A CA 1
ATOM 762 C C . ILE A 1 98 ? 5.967 -3.670 -9.900 1.00 98.62 98 ILE A C 1
ATOM 764 O O . ILE A 1 98 ? 6.146 -4.305 -10.938 1.00 98.62 98 ILE A O 1
ATOM 768 N N . LEU A 1 99 ? 5.328 -2.495 -9.883 1.00 97.94 99 LEU A N 1
ATOM 769 C CA . LEU A 1 99 ? 4.855 -1.832 -11.099 1.00 97.94 99 LEU A CA 1
ATOM 770 C C . LEU A 1 99 ? 6.014 -1.535 -12.061 1.00 97.94 99 LEU A C 1
ATOM 772 O O . LEU A 1 99 ? 5.894 -1.821 -13.245 1.00 97.94 99 LEU A O 1
ATOM 776 N N . GLY A 1 100 ? 7.154 -1.041 -11.569 1.00 98.19 100 GLY A N 1
ATOM 777 C CA . GLY A 1 100 ? 8.355 -0.838 -12.385 1.00 98.19 100 GLY A CA 1
ATOM 778 C C . GLY A 1 100 ? 8.854 -2.133 -13.033 1.00 98.19 100 GLY A C 1
ATOM 779 O O . GLY A 1 100 ? 9.125 -2.160 -14.235 1.00 98.19 100 GLY A O 1
ATOM 780 N N . CYS A 1 101 ? 8.895 -3.234 -12.276 1.00 98.44 101 CYS A N 1
ATOM 781 C CA . CYS A 1 101 ? 9.211 -4.559 -12.818 1.00 98.44 101 CYS A CA 1
ATOM 782 C C . CYS A 1 101 ? 8.211 -4.989 -13.903 1.00 98.44 101 CYS A C 1
ATOM 784 O O . CYS A 1 101 ? 8.620 -5.507 -14.945 1.00 98.44 101 CYS A O 1
ATOM 786 N N . ALA A 1 102 ? 6.914 -4.750 -13.688 1.00 98.25 102 ALA A N 1
ATOM 787 C CA . ALA A 1 102 ? 5.870 -5.067 -14.657 1.00 98.25 102 ALA A CA 1
ATOM 788 C C . ALA A 1 102 ? 6.022 -4.235 -15.938 1.00 98.25 102 ALA A C 1
ATOM 790 O O . ALA A 1 102 ? 6.018 -4.793 -17.032 1.00 98.25 102 ALA A O 1
ATOM 791 N N . THR A 1 103 ? 6.259 -2.926 -15.816 1.00 97.94 103 THR A N 1
ATOM 792 C CA . THR A 1 103 ? 6.522 -2.032 -16.951 1.00 97.94 103 THR A CA 1
ATOM 793 C C . THR A 1 103 ? 7.744 -2.487 -17.744 1.00 97.94 103 THR A C 1
ATOM 795 O O . THR A 1 103 ? 7.689 -2.558 -18.971 1.00 97.94 103 THR A O 1
ATOM 798 N N . HIS A 1 104 ? 8.839 -2.857 -17.072 1.00 98.12 104 HIS A N 1
ATOM 799 C CA . HIS A 1 104 ? 10.017 -3.395 -17.752 1.00 98.12 104 HIS A CA 1
ATOM 800 C C . HIS A 1 104 ? 9.677 -4.673 -18.530 1.00 98.12 104 HIS A C 1
ATOM 802 O O . HIS A 1 104 ? 10.032 -4.795 -19.703 1.00 98.12 104 HIS A O 1
ATOM 808 N N . ARG A 1 105 ? 8.967 -5.619 -17.900 1.00 97.69 105 ARG A N 1
ATOM 809 C CA . ARG A 1 105 ? 8.573 -6.891 -18.523 1.00 97.69 105 ARG A CA 1
ATOM 810 C C . ARG A 1 105 ? 7.641 -6.692 -19.720 1.00 97.69 105 ARG A C 1
ATOM 812 O O . ARG A 1 105 ? 7.796 -7.390 -20.716 1.00 97.69 105 ARG A O 1
ATOM 819 N N . LEU A 1 106 ? 6.738 -5.716 -19.643 1.00 97.62 106 LEU A N 1
ATOM 820 C CA . LEU A 1 106 ? 5.830 -5.345 -20.727 1.00 97.62 106 LEU A CA 1
ATOM 821 C C . LEU A 1 106 ? 6.572 -4.739 -21.927 1.00 97.62 106 LEU A C 1
ATOM 823 O O . LEU A 1 106 ? 6.258 -5.057 -23.070 1.00 97.62 106 LEU A O 1
ATOM 827 N N . LEU A 1 107 ? 7.532 -3.844 -21.680 1.00 97.50 107 LEU A N 1
ATOM 828 C CA . LEU A 1 107 ? 8.207 -3.088 -22.740 1.00 97.50 107 LEU A CA 1
ATOM 829 C C . LEU A 1 107 ? 9.383 -3.848 -23.364 1.00 97.50 107 LEU A C 1
ATOM 831 O O . LEU A 1 107 ? 9.678 -3.656 -24.543 1.00 97.50 107 LEU A O 1
ATOM 835 N N . ALA A 1 108 ? 10.054 -4.720 -22.608 1.00 97.25 108 ALA A N 1
ATOM 836 C CA . ALA A 1 108 ? 11.244 -5.427 -23.072 1.00 97.25 108 ALA A CA 1
ATOM 837 C C . ALA A 1 108 ? 11.058 -6.189 -24.409 1.00 97.25 108 ALA A C 1
ATOM 839 O O . ALA A 1 108 ? 11.982 -6.161 -25.221 1.00 97.25 108 ALA A O 1
ATOM 840 N N . PRO A 1 109 ? 9.929 -6.852 -24.709 1.00 96.94 109 PRO A N 1
ATOM 841 C CA . PRO A 1 109 ? 9.754 -7.527 -25.998 1.00 96.94 109 PRO A CA 1
ATOM 842 C C . PRO A 1 109 ? 9.631 -6.570 -27.194 1.00 96.94 109 PRO A C 1
ATOM 844 O O . PRO A 1 109 ? 10.017 -6.930 -28.302 1.00 96.94 109 PRO A O 1
ATOM 847 N N . SER A 1 110 ? 9.111 -5.361 -26.974 1.00 96.69 110 SER A N 1
ATOM 848 C CA . SER A 1 110 ? 8.756 -4.414 -28.040 1.00 96.69 110 SER A CA 1
ATOM 849 C C . SER A 1 110 ? 9.886 -3.454 -28.411 1.00 96.69 110 SER A C 1
ATOM 851 O O . SER A 1 110 ? 9.858 -2.868 -29.491 1.00 96.69 110 SER A O 1
ATOM 853 N N . PHE A 1 111 ? 10.876 -3.279 -27.530 1.00 96.38 111 PHE A N 1
ATOM 854 C CA . PHE A 1 111 ? 11.949 -2.302 -27.708 1.00 96.38 111 PHE A CA 1
ATOM 855 C C . PHE A 1 111 ? 13.337 -2.958 -27.592 1.00 96.38 111 PHE A C 1
ATOM 857 O O . PHE A 1 111 ? 13.630 -3.606 -26.582 1.00 96.38 111 PHE A O 1
ATOM 864 N N . PRO A 1 112 ? 14.221 -2.783 -28.596 1.00 93.38 112 PRO A N 1
ATOM 865 C CA . PRO A 1 112 ? 15.552 -3.391 -28.591 1.00 93.38 112 PRO A CA 1
ATOM 866 C C . PRO A 1 112 ? 16.523 -2.708 -27.617 1.00 93.38 112 PRO A C 1
ATOM 868 O O . PRO A 1 112 ? 17.404 -3.372 -27.068 1.00 93.38 112 PRO A O 1
ATOM 871 N N . ASP A 1 113 ? 16.364 -1.403 -27.372 1.00 97.00 113 ASP A N 1
ATOM 872 C CA . ASP A 1 113 ? 17.215 -0.657 -26.443 1.00 97.00 113 ASP A CA 1
ATOM 873 C C . ASP A 1 113 ? 16.828 -0.928 -24.980 1.00 97.00 113 ASP A C 1
ATOM 875 O O . ASP A 1 113 ? 15.892 -0.348 -24.422 1.00 97.00 113 ASP A O 1
ATOM 879 N N . ARG A 1 114 ? 17.596 -1.818 -24.345 1.00 94.88 114 ARG A N 1
ATOM 880 C CA . ARG A 1 114 ? 17.402 -2.229 -22.950 1.00 94.88 114 ARG A CA 1
ATOM 881 C C . ARG A 1 114 ? 17.610 -1.086 -21.960 1.00 94.88 114 ARG A C 1
ATOM 883 O O . ARG A 1 114 ? 16.938 -1.066 -20.930 1.00 94.88 114 ARG A O 1
ATOM 890 N N . ALA A 1 115 ? 18.501 -0.141 -22.261 1.00 96.69 115 ALA A N 1
ATOM 891 C CA . ALA A 1 115 ? 18.782 0.975 -21.364 1.00 96.69 115 ALA A CA 1
ATOM 892 C C . ALA A 1 115 ? 17.580 1.925 -21.297 1.00 96.69 115 ALA A C 1
ATOM 894 O O . ALA A 1 115 ? 17.106 2.238 -20.203 1.00 96.69 115 ALA A O 1
ATOM 895 N N . SER A 1 116 ? 17.021 2.302 -22.452 1.00 97.12 116 SER A N 1
ATOM 896 C CA . SER A 1 116 ? 15.808 3.129 -22.499 1.00 97.12 116 SER A CA 1
ATOM 897 C C . SER A 1 116 ? 14.612 2.453 -21.828 1.00 97.12 116 SER A C 1
ATOM 899 O O . SER A 1 116 ? 13.870 3.116 -21.105 1.00 97.12 116 SER A O 1
ATOM 901 N N . VAL A 1 117 ? 14.443 1.133 -21.992 1.00 97.88 117 VAL A N 1
ATOM 902 C CA . VAL A 1 117 ? 13.377 0.377 -21.304 1.00 97.88 117 VAL A CA 1
ATOM 903 C C . VAL A 1 117 ? 13.546 0.424 -19.784 1.00 97.88 117 VAL A C 1
ATOM 905 O O . VAL A 1 117 ? 12.576 0.679 -19.070 1.00 97.88 117 VAL A O 1
ATOM 908 N N . ALA A 1 118 ? 14.764 0.224 -19.276 1.00 97.44 118 ALA A N 1
ATOM 909 C CA . ALA A 1 118 ? 15.040 0.293 -17.842 1.00 97.44 118 ALA A CA 1
ATOM 910 C C . ALA A 1 118 ? 14.797 1.699 -17.267 1.00 97.44 118 ALA A C 1
ATOM 912 O O . ALA A 1 118 ? 14.208 1.834 -16.189 1.00 97.44 118 ALA A O 1
ATOM 913 N N . ILE A 1 119 ? 15.192 2.747 -17.998 1.00 97.94 119 ILE A N 1
ATOM 914 C CA . ILE A 1 119 ? 14.939 4.141 -17.612 1.00 97.94 119 ILE A CA 1
ATOM 915 C C . ILE A 1 119 ? 13.435 4.427 -17.600 1.00 97.94 119 ILE A C 1
ATOM 917 O O . ILE A 1 119 ? 12.927 4.935 -16.603 1.00 97.94 119 ILE A O 1
ATOM 921 N N . ALA A 1 120 ? 12.704 4.061 -18.655 1.00 97.06 120 ALA A N 1
ATOM 922 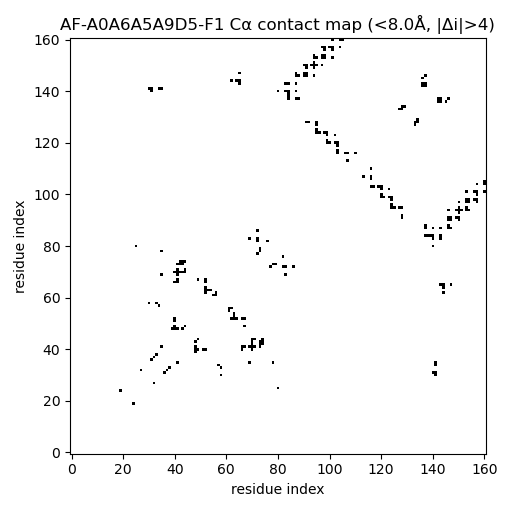C CA . ALA A 1 120 ? 11.261 4.278 -18.745 1.00 97.06 120 ALA A CA 1
ATOM 923 C C . ALA A 1 120 ? 10.499 3.547 -17.628 1.00 97.06 120 ALA A C 1
ATOM 925 O O . ALA A 1 120 ? 9.634 4.136 -16.977 1.00 97.06 120 ALA A O 1
ATOM 926 N N . ALA A 1 121 ? 10.862 2.292 -17.349 1.00 97.75 121 ALA A N 1
ATOM 927 C CA . ALA A 1 121 ? 10.288 1.517 -16.255 1.00 97.75 121 ALA A CA 1
ATOM 928 C C . ALA A 1 121 ? 10.543 2.179 -14.889 1.00 97.75 121 ALA A C 1
ATOM 930 O O . ALA A 1 121 ? 9.608 2.351 -14.104 1.00 97.75 121 ALA A O 1
ATOM 931 N N . SER A 1 122 ? 11.774 2.632 -14.639 1.00 97.50 122 SER A N 1
ATOM 932 C CA . SER A 1 122 ? 12.146 3.318 -13.393 1.00 97.50 122 SER A CA 1
ATOM 933 C C . SER A 1 122 ? 11.426 4.659 -13.237 1.00 97.50 122 SER A C 1
ATOM 935 O O . SER A 1 122 ? 10.884 4.952 -12.172 1.00 97.50 122 SER A O 1
ATOM 937 N N . LEU A 1 123 ? 11.357 5.456 -14.307 1.00 97.56 123 LEU A N 1
ATOM 938 C CA . LEU A 1 123 ? 10.630 6.725 -14.320 1.00 97.56 123 LEU A CA 1
ATOM 939 C C . LEU A 1 123 ? 9.139 6.513 -14.063 1.00 97.56 123 LEU A C 1
ATOM 941 O O . LEU A 1 123 ? 8.566 7.247 -13.265 1.00 97.56 123 LEU A O 1
ATOM 945 N N . SER A 1 124 ? 8.523 5.493 -14.670 1.00 96.25 124 SER A N 1
ATOM 946 C CA . SER A 1 124 ? 7.108 5.179 -14.434 1.00 96.25 124 SER A CA 1
ATOM 947 C C . SER A 1 124 ? 6.829 4.886 -12.956 1.00 96.25 124 SER A C 1
ATOM 949 O O . SER A 1 124 ? 5.896 5.450 -12.386 1.00 96.25 124 SER A O 1
ATOM 951 N N . ALA A 1 125 ? 7.687 4.092 -12.306 1.00 97.31 125 ALA A N 1
ATOM 952 C CA . ALA A 1 125 ? 7.552 3.752 -10.896 1.00 97.31 125 ALA A CA 1
ATOM 953 C C . ALA A 1 125 ? 7.761 4.969 -9.985 1.00 97.31 125 ALA A C 1
ATOM 955 O O . ALA A 1 125 ? 6.987 5.172 -9.054 1.00 97.31 125 ALA A O 1
ATOM 956 N N . ILE A 1 126 ? 8.775 5.799 -10.259 1.00 97.56 126 ILE A N 1
ATOM 957 C CA . ILE A 1 126 ? 9.084 6.987 -9.448 1.00 97.56 126 ILE A CA 1
ATOM 958 C C . ILE A 1 126 ? 7.988 8.042 -9.583 1.00 97.56 126 ILE A C 1
ATOM 960 O O . ILE A 1 126 ? 7.514 8.552 -8.570 1.00 97.56 126 ILE A O 1
ATOM 964 N N . LEU A 1 127 ? 7.567 8.358 -10.813 1.00 97.31 127 LEU A N 1
ATOM 965 C CA . LEU A 1 127 ? 6.515 9.343 -11.066 1.00 97.31 127 LEU A CA 1
ATOM 966 C C . LEU A 1 127 ? 5.203 8.923 -10.403 1.00 97.31 127 LEU A C 1
ATOM 968 O O . LEU A 1 127 ? 4.549 9.756 -9.780 1.00 97.31 127 LEU A O 1
ATOM 972 N N . PHE A 1 128 ? 4.859 7.634 -10.470 1.00 95.94 128 PHE A N 1
ATOM 973 C CA . PHE A 1 128 ? 3.711 7.096 -9.748 1.00 95.94 128 PHE A CA 1
ATOM 974 C C . PHE A 1 128 ? 3.909 7.204 -8.229 1.00 95.94 128 PHE A C 1
ATOM 976 O O . PHE A 1 128 ? 3.019 7.663 -7.519 1.00 95.94 128 PHE A O 1
ATOM 983 N N . ALA A 1 129 ? 5.086 6.849 -7.709 1.00 96.69 129 ALA A N 1
ATOM 984 C CA . ALA A 1 129 ? 5.352 6.863 -6.273 1.00 96.69 129 ALA A CA 1
ATOM 985 C C . ALA A 1 129 ? 5.170 8.251 -5.639 1.00 96.69 129 ALA A C 1
ATOM 987 O O . ALA A 1 129 ? 4.634 8.341 -4.533 1.00 96.69 129 ALA A O 1
ATOM 988 N N . ILE A 1 130 ? 5.591 9.312 -6.336 1.00 96.00 130 ILE A N 1
ATOM 989 C CA . ILE A 1 130 ? 5.573 10.696 -5.834 1.00 96.00 130 ILE A CA 1
ATOM 990 C C . ILE A 1 130 ? 4.325 11.488 -6.235 1.00 96.00 130 ILE A C 1
ATOM 992 O O . ILE A 1 130 ? 4.191 12.645 -5.832 1.00 96.00 130 ILE A O 1
ATOM 996 N N . HIS A 1 131 ? 3.429 10.911 -7.042 1.00 95.44 131 HIS A N 1
ATOM 997 C CA . HIS A 1 131 ? 2.279 11.644 -7.560 1.00 95.44 131 HIS A CA 1
ATOM 998 C C . HIS A 1 131 ? 1.396 12.155 -6.400 1.00 95.44 131 HIS A C 1
ATOM 1000 O O . HIS A 1 131 ? 0.998 11.354 -5.545 1.00 95.44 131 HIS A O 1
ATOM 1006 N N . PRO A 1 132 ? 1.025 13.455 -6.365 1.00 93.75 132 PRO A N 1
ATOM 1007 C CA . PRO A 1 132 ? 0.335 14.058 -5.220 1.00 93.75 132 PRO A CA 1
ATOM 1008 C C . PRO A 1 132 ? -0.944 13.330 -4.792 1.00 93.75 132 PRO A C 1
ATOM 1010 O O . PRO A 1 132 ? -1.177 13.169 -3.597 1.00 93.75 132 PRO A O 1
ATOM 1013 N N . VAL A 1 133 ? -1.720 12.819 -5.758 1.00 92.62 133 VAL A N 1
ATOM 1014 C CA . VAL A 1 133 ? -2.960 12.063 -5.486 1.00 92.62 133 VAL A CA 1
ATOM 1015 C C . VAL A 1 133 ? -2.725 10.810 -4.637 1.00 92.62 133 VAL A C 1
ATOM 1017 O O . VAL A 1 133 ? -3.579 10.428 -3.846 1.00 92.62 133 VAL A O 1
ATOM 1020 N N . HIS A 1 134 ? -1.564 10.165 -4.773 1.00 92.62 134 HIS A N 1
ATOM 1021 C CA . HIS A 1 134 ? -1.235 8.984 -3.983 1.00 92.62 134 HIS A CA 1
ATOM 1022 C C . HIS A 1 134 ? -0.694 9.395 -2.620 1.00 92.62 134 HIS A C 1
ATOM 1024 O O . HIS A 1 134 ? -1.091 8.821 -1.613 1.00 92.62 134 HIS A O 1
ATOM 1030 N N . ILE A 1 135 ? 0.147 10.431 -2.560 1.00 91.25 135 ILE A N 1
ATOM 1031 C CA . ILE A 1 135 ? 0.697 10.930 -1.294 1.00 91.25 135 ILE A CA 1
ATOM 1032 C C . ILE A 1 135 ? -0.407 11.398 -0.338 1.00 91.25 135 ILE A C 1
ATOM 1034 O O . ILE A 1 135 ? -0.321 11.113 0.856 1.00 91.25 135 ILE A O 1
ATOM 1038 N N . GLU A 1 136 ? -1.453 12.056 -0.843 1.00 91.31 136 GLU A N 1
ATOM 1039 C CA . GLU A 1 136 ? -2.622 12.446 -0.043 1.00 91.31 136 GLU A CA 1
ATOM 1040 C C . GLU A 1 136 ? -3.241 11.238 0.677 1.00 91.31 136 GLU A C 1
ATOM 1042 O O . GLU A 1 136 ? -3.416 11.259 1.897 1.00 91.31 136 GLU A O 1
ATOM 1047 N N . VAL A 1 137 ? -3.463 10.148 -0.062 1.00 91.88 137 VAL A N 1
ATOM 1048 C CA . VAL A 1 137 ? -3.999 8.886 0.463 1.00 91.88 137 VAL A CA 1
ATOM 1049 C C . VAL A 1 137 ? -3.078 8.282 1.528 1.00 91.88 137 VAL A C 1
ATOM 1051 O O . VAL A 1 137 ? -3.554 7.804 2.552 1.00 91.88 137 VAL A O 1
ATOM 1054 N N . LEU A 1 138 ? -1.754 8.342 1.354 1.00 91.94 138 LEU A N 1
ATOM 1055 C CA . LEU A 1 138 ? -0.801 7.816 2.346 1.00 91.94 138 LEU A CA 1
ATOM 1056 C C . LEU A 1 138 ? -0.786 8.620 3.651 1.00 91.94 138 LEU A C 1
ATOM 1058 O O . LEU A 1 138 ? -0.428 8.085 4.706 1.00 91.94 138 LEU A O 1
ATOM 1062 N N . MET A 1 139 ? -1.136 9.906 3.586 1.00 89.12 139 MET A N 1
ATOM 1063 C CA . MET A 1 139 ? -1.199 10.768 4.763 1.00 89.12 139 MET A CA 1
ATOM 1064 C C . MET A 1 139 ? -2.486 10.586 5.568 1.00 89.12 139 MET A C 1
ATOM 1066 O O . MET A 1 139 ? -2.497 10.940 6.748 1.00 89.12 139 MET A O 1
ATOM 1070 N N . TRP A 1 140 ? -3.524 9.988 4.983 1.00 91.56 140 TRP A N 1
ATOM 1071 C CA . TRP A 1 140 ? -4.780 9.664 5.655 1.00 91.56 140 TRP A CA 1
ATOM 1072 C C . TRP A 1 140 ? -4.733 8.234 6.231 1.00 91.56 140 TRP A C 1
ATOM 1074 O O . TRP A 1 140 ? -4.789 7.263 5.478 1.00 91.56 140 TRP A O 1
ATOM 1084 N N . PRO A 1 141 ? -4.643 8.046 7.566 1.00 91.94 141 PRO A N 1
ATOM 1085 C CA . PRO A 1 141 ? -4.474 6.717 8.164 1.00 91.94 141 PRO A CA 1
ATOM 1086 C C . PRO A 1 141 ? -5.587 5.720 7.818 1.00 91.94 141 PRO A C 1
ATOM 1088 O O . PRO A 1 141 ? -5.303 4.544 7.584 1.00 91.94 141 PRO A O 1
ATOM 1091 N N . SER A 1 142 ? -6.843 6.173 7.764 1.00 92.56 142 SER A N 1
ATOM 1092 C CA . SER A 1 142 ? -7.979 5.308 7.410 1.00 92.56 142 SER A CA 1
ATOM 1093 C C . SER A 1 142 ? -7.963 4.836 5.964 1.00 92.56 142 SER A C 1
ATOM 1095 O O . SER A 1 142 ? -8.475 3.754 5.691 1.00 92.56 142 SER A O 1
ATOM 1097 N N . ALA A 1 143 ? -7.280 5.564 5.077 1.00 93.25 143 ALA A N 1
ATOM 1098 C CA . ALA A 1 143 ? -7.130 5.259 3.658 1.00 93.25 143 ALA A CA 1
ATOM 1099 C C . ALA A 1 143 ? -6.053 4.181 3.368 1.00 93.25 143 ALA A C 1
ATOM 1101 O O . ALA A 1 143 ? -5.655 3.954 2.226 1.00 93.25 143 ALA A O 1
ATOM 1102 N N . GLN A 1 144 ? -5.630 3.422 4.386 1.00 93.19 144 GLN A N 1
ATOM 1103 C CA . GLN A 1 144 ? -4.755 2.257 4.237 1.00 93.19 144 GLN A CA 1
ATOM 1104 C C . GLN A 1 144 ? -5.237 1.123 3.285 1.00 93.19 144 GLN A C 1
ATOM 1106 O O . GLN A 1 144 ? -4.358 0.419 2.775 1.00 93.19 144 GLN A O 1
ATOM 1111 N N . PRO A 1 145 ? -6.530 0.910 2.947 1.00 95.94 145 PRO A N 1
ATOM 1112 C CA . PRO A 1 145 ? -6.892 -0.110 1.953 1.00 95.94 145 PRO A CA 1
ATOM 1113 C C . PRO A 1 145 ? -6.383 0.198 0.536 1.00 95.94 145 PRO A C 1
ATOM 1115 O O . PRO A 1 145 ? -6.108 -0.730 -0.223 1.00 95.94 145 PRO A O 1
ATOM 1118 N N . TYR A 1 146 ? -6.210 1.469 0.164 1.00 96.12 146 TYR A N 1
ATOM 1119 C CA . TYR A 1 146 ? -5.776 1.853 -1.185 1.00 96.12 146 TYR A CA 1
ATOM 1120 C C . TYR A 1 146 ? -4.353 1.385 -1.548 1.00 96.12 146 TYR A C 1
ATOM 1122 O O . TYR A 1 146 ? -4.201 0.765 -2.603 1.00 96.12 146 TYR A O 1
ATOM 1130 N N . PRO A 1 147 ? -3.303 1.598 -0.722 1.00 96.69 147 PRO A N 1
ATOM 1131 C CA . PRO A 1 147 ? -1.975 1.062 -1.028 1.00 96.69 147 PRO A CA 1
ATOM 1132 C C . PRO A 1 147 ? -1.953 -0.475 -1.060 1.00 96.69 147 PRO A C 1
ATOM 1134 O O . PRO A 1 147 ? -1.219 -1.050 -1.861 1.00 96.69 147 PRO A O 1
ATOM 1137 N N . LEU A 1 148 ? -2.788 -1.157 -0.261 1.00 97.38 148 LEU A N 1
ATOM 1138 C CA . LEU A 1 148 ? -2.954 -2.616 -0.349 1.00 97.38 148 LEU A CA 1
ATOM 1139 C C . LEU A 1 148 ? -3.558 -3.038 -1.693 1.00 97.38 148 LEU A C 1
ATOM 1141 O O . LEU A 1 148 ? -3.031 -3.939 -2.343 1.00 97.38 148 LEU A O 1
ATOM 1145 N N . ALA A 1 149 ? -4.634 -2.380 -2.129 1.00 97.25 149 ALA A N 1
ATOM 1146 C CA . ALA A 1 149 ? -5.258 -2.660 -3.420 1.00 97.25 149 ALA A CA 1
ATOM 1147 C C . ALA A 1 149 ? -4.266 -2.454 -4.576 1.00 97.25 149 ALA A C 1
ATOM 1149 O O . ALA A 1 149 ? -4.172 -3.295 -5.472 1.00 97.25 149 ALA A O 1
ATOM 1150 N N . MET A 1 150 ? -3.473 -1.380 -4.520 1.00 96.62 150 MET A N 1
ATOM 1151 C CA . MET A 1 150 ? -2.411 -1.127 -5.490 1.00 96.62 150 MET A CA 1
ATOM 1152 C C . MET A 1 150 ? -1.356 -2.239 -5.482 1.00 96.62 150 MET A C 1
ATOM 1154 O O . MET A 1 150 ? -1.006 -2.735 -6.549 1.00 96.62 150 MET A O 1
ATOM 1158 N N . LEU A 1 151 ? -0.880 -2.668 -4.308 1.00 98.25 151 LEU A N 1
ATOM 1159 C CA . LEU A 1 151 ? 0.098 -3.752 -4.191 1.00 98.25 151 LEU A CA 1
ATOM 1160 C C . LEU A 1 151 ? -0.389 -5.026 -4.886 1.00 98.25 151 LEU A C 1
ATOM 1162 O O . LEU A 1 151 ? 0.321 -5.572 -5.731 1.00 98.25 151 LEU A O 1
ATOM 1166 N N . PHE A 1 152 ? -1.604 -5.477 -4.570 1.00 98.12 152 PHE A N 1
ATOM 1167 C CA . PHE A 1 152 ? -2.165 -6.682 -5.183 1.00 98.12 152 PHE A CA 1
ATOM 1168 C C . PHE A 1 152 ? -2.406 -6.517 -6.684 1.00 98.12 152 PHE A C 1
ATOM 1170 O O . PHE A 1 152 ? -2.159 -7.454 -7.440 1.00 98.12 152 PHE A O 1
ATOM 1177 N N . THR A 1 153 ? -2.809 -5.326 -7.130 1.00 97.75 153 THR A N 1
ATOM 1178 C CA . THR A 1 153 ? -2.984 -5.031 -8.560 1.00 97.75 153 THR A CA 1
ATOM 1179 C C . THR A 1 153 ? -1.647 -5.090 -9.304 1.00 97.75 153 THR A C 1
ATOM 1181 O O . THR A 1 153 ? -1.562 -5.740 -10.344 1.00 97.75 153 THR A O 1
ATOM 1184 N N . SER A 1 154 ? -0.581 -4.494 -8.758 1.00 98.00 154 SER A N 1
ATOM 1185 C CA . SER A 1 154 ? 0.767 -4.563 -9.339 1.00 98.00 154 SER A CA 1
ATOM 1186 C C . SER A 1 154 ? 1.293 -6.000 -9.390 1.00 98.00 154 SER A C 1
ATOM 1188 O O . SER A 1 154 ? 1.866 -6.401 -10.401 1.00 98.00 154 SER A O 1
ATOM 1190 N N . ILE A 1 155 ? 1.080 -6.789 -8.328 1.00 98.56 155 ILE A N 1
ATOM 1191 C CA . ILE A 1 155 ? 1.462 -8.211 -8.284 1.00 98.56 155 ILE A CA 1
ATOM 1192 C C . ILE A 1 155 ? 0.721 -8.996 -9.364 1.00 98.56 155 ILE A C 1
ATOM 1194 O O . ILE A 1 155 ? 1.352 -9.719 -10.132 1.00 98.56 155 ILE A O 1
ATOM 1198 N N . MET A 1 156 ? -0.603 -8.840 -9.437 1.00 98.38 156 MET A N 1
ATOM 1199 C CA . MET A 1 156 ? -1.435 -9.505 -10.437 1.00 98.38 156 MET A CA 1
ATOM 1200 C C . MET A 1 156 ? -0.965 -9.154 -11.849 1.00 98.38 156 MET A C 1
ATOM 1202 O O . MET A 1 156 ? -0.793 -10.044 -12.678 1.00 98.38 156 MET A O 1
ATOM 1206 N N . PHE A 1 157 ? -0.718 -7.870 -12.112 1.00 97.75 157 PHE A N 1
ATOM 1207 C CA . PHE A 1 157 ? -0.270 -7.414 -13.419 1.00 97.75 157 PHE A CA 1
ATOM 1208 C C . PHE A 1 157 ? 1.094 -8.005 -13.792 1.00 97.75 157 PHE A C 1
ATOM 1210 O O . PHE A 1 157 ? 1.234 -8.569 -14.873 1.00 97.75 157 PHE A O 1
ATOM 1217 N N . LEU A 1 158 ? 2.075 -7.973 -12.883 1.00 98.25 158 LEU A N 1
ATOM 1218 C CA . LEU A 1 158 ? 3.389 -8.580 -13.114 1.00 98.25 158 LEU A CA 1
ATOM 1219 C C . LEU A 1 158 ? 3.309 -10.096 -13.357 1.00 98.25 158 LEU A C 1
ATOM 1221 O O . LEU A 1 158 ? 4.068 -10.616 -14.175 1.00 98.25 158 LEU A O 1
ATOM 1225 N N . ALA A 1 159 ? 2.436 -10.793 -12.626 1.00 98.06 159 ALA A N 1
ATOM 1226 C CA . ALA A 1 159 ? 2.246 -12.237 -12.744 1.00 98.06 159 ALA A CA 1
ATOM 1227 C C . ALA A 1 159 ? 1.514 -12.644 -14.034 1.00 98.06 159 ALA A C 1
ATOM 1229 O O . ALA A 1 159 ? 1.673 -13.777 -14.480 1.00 98.06 159 ALA A O 1
ATOM 1230 N N . HIS A 1 160 ? 0.705 -11.746 -14.601 1.00 97.19 160 HIS A N 1
ATOM 1231 C CA . HIS A 1 160 ? -0.030 -11.978 -15.842 1.00 97.19 160 HIS A CA 1
ATOM 1232 C C . HIS A 1 160 ? 0.830 -11.801 -17.103 1.00 97.19 160 HIS A C 1
ATOM 1234 O O . HIS A 1 160 ? 0.641 -12.544 -18.067 1.00 97.19 160 HIS A O 1
ATOM 1240 N N . LEU A 1 161 ? 1.742 -10.820 -17.099 1.00 95.38 161 LEU A N 1
ATOM 1241 C CA . LEU A 1 161 ? 2.796 -10.673 -18.117 1.00 95.38 161 LEU A CA 1
ATOM 1242 C C . LEU A 1 161 ? 3.725 -11.892 -18.107 1.00 95.38 161 LEU A C 1
ATOM 1244 O O . LEU A 1 161 ? 4.534 -12.070 -19.049 1.00 95.38 161 LEU A O 1
#

Foldseek 3Di:
DDDDDDPDDDDDDDDDPPPPPPPLDDDDPDCNCQLAVVQPLLQAPDPVSLVCLCPDQTPNDNQSVLSVVSSVQCVPPNRGLVSLLVVLLVLLLLLLVLQLLLQLVVCVVVDPPSVVSNVVSVCSSVCSSPPVVSVVLSSDSSSSSVSVVSNVVSVVSSVVD

Radius of gyration: 19.96 Å; Cα contacts (8 Å, |Δi|>4): 146; chains: 1; bounding box: 40×40×72 Å